Protein AF-A0A7K3YCL3-F1 (afdb_monomer)

Structure (mmCIF, N/CA/C/O backbone):
data_AF-A0A7K3YCL3-F1
#
_entry.id   AF-A0A7K3YCL3-F1
#
loop_
_atom_site.group_PDB
_atom_site.id
_atom_site.type_symbol
_atom_site.label_atom_id
_atom_site.label_alt_id
_atom_site.label_comp_id
_atom_site.label_asym_id
_atom_site.label_entity_id
_atom_site.label_seq_id
_atom_site.pdbx_PDB_ins_code
_atom_site.Cartn_x
_atom_site.Cartn_y
_atom_site.Cartn_z
_atom_site.occupancy
_atom_site.B_iso_or_equiv
_atom_site.auth_seq_id
_atom_site.auth_comp_id
_atom_site.auth_asym_id
_atom_site.auth_atom_id
_atom_site.pdbx_PDB_model_num
ATOM 1 N N . GLU A 1 1 ? 7.783 -8.604 -10.410 1.00 58.06 1 GLU A N 1
ATOM 2 C CA . GLU A 1 1 ? 6.835 -8.200 -11.476 1.00 58.06 1 GLU A CA 1
ATOM 3 C C . GLU A 1 1 ? 5.432 -8.747 -11.251 1.00 58.06 1 GLU A C 1
ATOM 5 O O . GLU A 1 1 ? 4.477 -8.096 -11.632 1.00 58.06 1 GLU A O 1
ATOM 10 N N . GLU A 1 2 ? 5.293 -9.902 -10.596 1.00 75.38 2 GLU A N 1
ATOM 11 C CA . GLU A 1 2 ? 3.994 -10.552 -10.366 1.00 75.38 2 GLU A CA 1
ATOM 12 C C . GLU A 1 2 ? 2.970 -9.687 -9.604 1.00 75.38 2 GLU A C 1
ATOM 14 O O . GLU A 1 2 ? 1.783 -9.753 -9.900 1.00 75.38 2 GLU A O 1
ATOM 19 N N . TYR A 1 3 ? 3.427 -8.835 -8.677 1.00 82.25 3 TYR A N 1
ATOM 20 C CA . TYR A 1 3 ? 2.548 -8.040 -7.802 1.00 82.25 3 TYR A CA 1
ATOM 21 C C . TYR A 1 3 ? 2.565 -6.530 -8.064 1.00 82.25 3 TYR A C 1
ATOM 23 O O . TYR A 1 3 ? 1.677 -5.820 -7.602 1.00 82.25 3 TYR A O 1
ATOM 31 N N . VAL A 1 4 ? 3.576 -6.025 -8.777 1.00 85.88 4 VAL A N 1
ATOM 32 C CA . VAL A 1 4 ? 3.725 -4.596 -9.086 1.00 85.88 4 VAL A CA 1
ATOM 33 C C . VAL A 1 4 ? 3.966 -4.460 -10.579 1.00 85.88 4 VAL A C 1
ATOM 35 O O . VAL A 1 4 ? 4.914 -5.041 -11.115 1.00 85.88 4 VAL A O 1
ATOM 38 N N . HIS A 1 5 ? 3.092 -3.702 -11.236 1.00 87.62 5 HIS A N 1
ATOM 39 C CA . HIS A 1 5 ? 3.191 -3.412 -12.658 1.00 87.62 5 HIS A CA 1
ATOM 40 C C . HIS A 1 5 ? 4.117 -2.222 -12.883 1.00 87.62 5 HIS A C 1
ATOM 42 O O . HIS A 1 5 ? 3.837 -1.117 -12.426 1.00 87.62 5 HIS A O 1
ATOM 48 N N . TRP A 1 6 ? 5.201 -2.458 -13.614 1.00 88.38 6 TRP A N 1
ATOM 49 C CA . TRP A 1 6 ? 6.201 -1.442 -13.923 1.00 88.38 6 TRP A CA 1
ATOM 50 C C . TRP A 1 6 ? 5.961 -0.835 -15.301 1.00 88.38 6 TRP A C 1
ATOM 52 O O . TRP A 1 6 ? 5.636 -1.531 -16.268 1.00 88.38 6 TRP A O 1
ATOM 62 N N . GLY A 1 7 ? 6.184 0.467 -15.415 1.00 90.06 7 GLY A N 1
ATOM 63 C CA . GLY A 1 7 ? 6.290 1.148 -16.692 1.00 90.06 7 GLY A CA 1
ATOM 64 C C . GLY A 1 7 ? 7.522 0.691 -17.477 1.00 90.06 7 GLY A C 1
ATOM 65 O O . GLY A 1 7 ? 8.497 0.177 -16.932 1.00 90.06 7 GLY A O 1
ATOM 66 N N . LYS A 1 8 ? 7.514 0.932 -18.794 1.00 91.38 8 LYS A N 1
ATOM 67 C CA . LYS A 1 8 ? 8.603 0.516 -19.701 1.00 91.38 8 LYS A CA 1
ATOM 68 C C . LYS A 1 8 ? 9.989 1.005 -19.249 1.00 91.38 8 LYS A C 1
ATOM 70 O O . LYS A 1 8 ? 10.962 0.272 -19.381 1.00 91.38 8 LYS A O 1
ATOM 75 N N . GLY A 1 9 ? 10.076 2.229 -18.722 1.00 91.88 9 GLY A N 1
ATOM 76 C CA . GLY A 1 9 ? 11.334 2.811 -18.236 1.00 91.88 9 GLY A CA 1
ATOM 77 C C . GLY A 1 9 ? 11.807 2.221 -16.905 1.00 91.88 9 GLY A C 1
ATOM 78 O O . GLY A 1 9 ? 12.996 1.980 -16.733 1.00 91.88 9 GLY A O 1
ATOM 79 N N . GLU A 1 10 ? 10.878 1.943 -15.994 1.00 9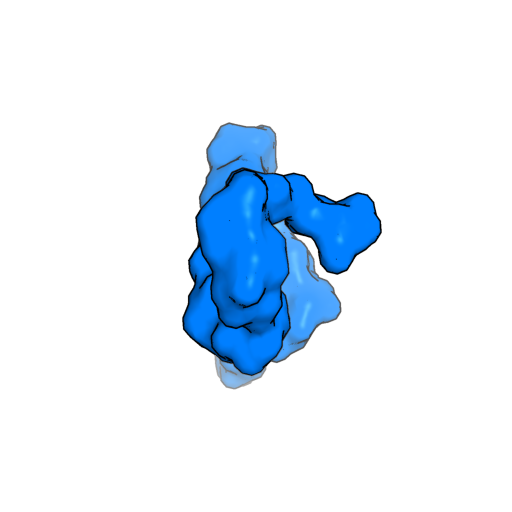0.25 10 GLU A N 1
ATOM 80 C CA . GLU A 1 10 ? 11.145 1.323 -14.691 1.00 90.25 10 GLU A CA 1
ATOM 81 C C . GLU A 1 10 ? 11.594 -0.132 -14.858 1.00 90.25 10 GLU A C 1
ATOM 83 O O . GLU A 1 10 ? 12.552 -0.572 -14.222 1.00 90.25 10 GLU A O 1
ATOM 88 N N . ALA A 1 11 ? 10.960 -0.852 -15.789 1.00 89.75 11 ALA A N 1
ATOM 89 C CA . ALA A 1 11 ? 11.358 -2.200 -16.162 1.00 89.75 11 ALA A CA 1
ATOM 90 C C . ALA A 1 11 ? 12.761 -2.236 -16.781 1.00 89.75 11 ALA A C 1
ATOM 92 O O . ALA A 1 11 ? 13.591 -3.048 -16.379 1.00 89.75 11 ALA A O 1
ATOM 93 N N . ALA A 1 12 ? 13.063 -1.311 -17.699 1.00 92.38 12 ALA A N 1
ATOM 94 C CA . ALA A 1 12 ? 14.391 -1.209 -18.307 1.00 92.38 12 ALA A CA 1
ATOM 95 C C . ALA A 1 12 ? 15.501 -0.901 -17.285 1.00 92.38 12 ALA A C 1
ATOM 97 O O . ALA A 1 12 ? 16.649 -1.284 -17.494 1.00 92.38 12 ALA A O 1
ATOM 98 N N . GLN A 1 13 ? 15.164 -0.225 -16.184 1.00 91.44 13 GLN A N 1
ATOM 99 C CA . GLN A 1 13 ? 16.096 0.124 -15.108 1.00 91.44 13 GLN A CA 1
ATOM 100 C C . GLN A 1 13 ? 16.118 -0.897 -13.961 1.00 91.44 13 GLN A C 1
ATOM 102 O O . GLN A 1 13 ? 16.863 -0.702 -13.003 1.00 91.44 13 GLN A O 1
ATOM 107 N N . ALA A 1 14 ? 15.322 -1.970 -14.038 1.00 90.38 14 ALA A N 1
ATOM 108 C CA . ALA A 1 14 ? 15.196 -2.984 -12.992 1.00 90.38 14 ALA A CA 1
ATOM 109 C C . ALA A 1 14 ? 14.996 -2.376 -11.591 1.00 90.38 14 ALA A C 1
ATOM 111 O O . ALA A 1 14 ? 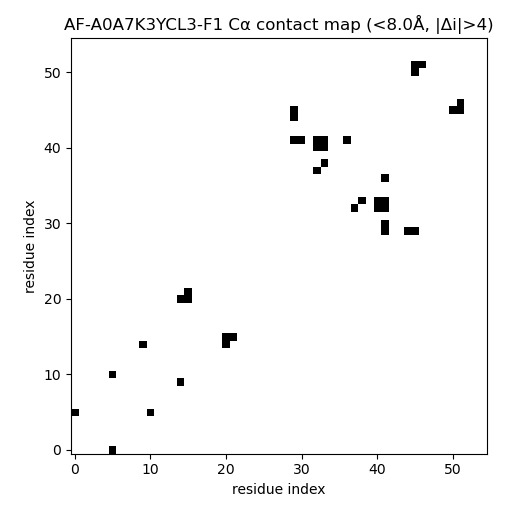15.649 -2.768 -10.620 1.00 90.38 14 ALA A O 1
ATOM 112 N N . VAL A 1 15 ? 14.100 -1.389 -11.481 1.00 88.88 15 VAL A N 1
ATOM 113 C CA . VAL A 1 15 ? 13.961 -0.549 -10.276 1.00 88.88 15 VAL A CA 1
ATOM 114 C C . VAL A 1 15 ? 13.607 -1.331 -9.006 1.00 88.88 15 VAL A C 1
ATOM 116 O O . VAL A 1 15 ? 13.917 -0.880 -7.908 1.00 88.88 15 VAL A O 1
ATOM 119 N N . TRP A 1 16 ? 13.051 -2.540 -9.132 1.00 86.75 16 TRP A N 1
ATOM 120 C CA . TRP A 1 16 ? 12.805 -3.464 -8.014 1.00 86.75 16 TRP A CA 1
ATOM 121 C C . TRP A 1 16 ? 14.080 -3.925 -7.291 1.00 86.75 16 TRP A C 1
ATOM 123 O O . TRP A 1 16 ? 13.998 -4.484 -6.202 1.00 86.75 16 TRP A O 1
ATOM 133 N N . THR A 1 17 ? 15.258 -3.714 -7.881 1.00 87.88 17 THR A N 1
ATOM 134 C CA . THR A 1 17 ? 16.548 -3.941 -7.211 1.00 87.88 17 THR A CA 1
ATOM 135 C C . THR A 1 17 ? 16.861 -2.866 -6.164 1.00 87.88 17 THR A C 1
ATOM 137 O O . THR A 1 17 ? 17.719 -3.071 -5.307 1.00 87.88 17 THR A O 1
ATOM 140 N N . SER A 1 18 ? 16.153 -1.733 -6.192 1.00 86.88 18 SER A N 1
ATOM 141 C CA . SER A 1 18 ? 16.286 -0.651 -5.222 1.00 86.88 18 SER A CA 1
ATOM 142 C C . SER A 1 18 ? 15.345 -0.853 -4.035 1.00 86.88 18 SER A C 1
ATOM 144 O O . SER A 1 18 ? 14.122 -0.845 -4.183 1.00 86.88 18 SER A O 1
ATOM 146 N N . GLY A 1 19 ? 15.904 -0.936 -2.824 1.00 86.81 19 GLY A N 1
ATOM 147 C CA . GLY A 1 19 ? 15.111 -1.019 -1.589 1.00 86.81 1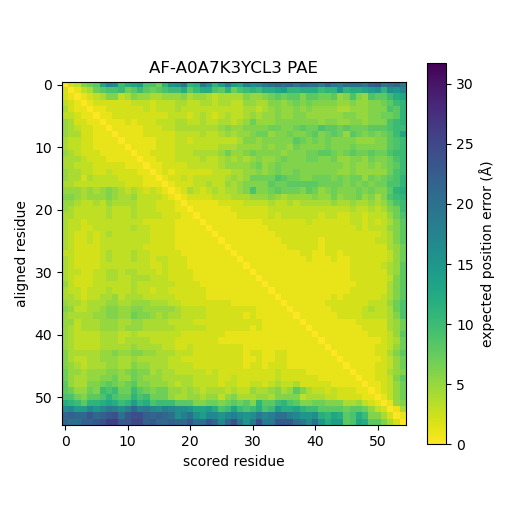9 GLY A CA 1
ATOM 148 C C . GLY A 1 19 ? 14.187 0.186 -1.370 1.00 86.81 19 GLY A C 1
ATOM 149 O O . GLY A 1 19 ? 13.129 0.047 -0.762 1.00 86.81 19 GLY A O 1
ATOM 150 N N . ARG A 1 20 ? 14.537 1.354 -1.927 1.00 90.19 20 ARG A N 1
ATOM 151 C CA . ARG A 1 20 ? 13.691 2.555 -1.885 1.00 90.19 20 ARG A CA 1
ATOM 152 C C . ARG A 1 20 ? 12.350 2.333 -2.585 1.00 90.19 20 ARG A C 1
ATOM 154 O O . ARG A 1 20 ? 11.321 2.741 -2.068 1.00 90.19 20 ARG A O 1
ATOM 161 N N . VAL A 1 21 ? 12.366 1.678 -3.741 1.00 90.75 21 VAL A N 1
ATOM 162 C CA . VAL A 1 21 ? 11.161 1.477 -4.558 1.00 90.75 21 VAL A CA 1
ATOM 163 C C . VAL A 1 21 ? 10.200 0.522 -3.858 1.00 90.75 21 VAL A C 1
ATOM 165 O O . VAL A 1 21 ? 8.995 0.748 -3.848 1.00 90.75 21 VAL A O 1
ATOM 168 N N . LEU A 1 22 ? 10.733 -0.508 -3.192 1.00 87.62 22 LEU A N 1
ATOM 169 C CA . LEU A 1 22 ? 9.923 -1.377 -2.344 1.00 87.62 22 LEU A CA 1
ATOM 170 C C . LEU A 1 22 ? 9.269 -0.599 -1.191 1.00 87.62 22 LEU A C 1
ATOM 172 O O . LEU A 1 22 ? 8.094 -0.824 -0.911 1.00 87.62 22 LEU A O 1
ATOM 176 N N . ALA A 1 23 ? 9.998 0.316 -0.545 1.00 91.19 23 ALA A N 1
ATOM 177 C CA . ALA A 1 23 ? 9.442 1.150 0.520 1.00 91.19 23 ALA A CA 1
ATOM 178 C C . ALA A 1 23 ? 8.283 2.025 0.010 1.00 91.19 23 ALA A C 1
ATOM 180 O O . ALA A 1 23 ? 7.212 2.008 0.609 1.00 91.19 23 ALA A O 1
ATOM 181 N N . GLU A 1 24 ? 8.450 2.682 -1.141 1.00 92.44 24 GLU A N 1
ATOM 182 C CA . GLU A 1 24 ? 7.395 3.484 -1.781 1.00 92.44 24 GLU A CA 1
ATOM 183 C C . GLU A 1 24 ? 6.154 2.626 -2.124 1.00 92.44 24 GLU A C 1
ATOM 185 O O . GLU A 1 24 ? 5.018 3.041 -1.886 1.00 92.44 24 GLU A O 1
ATOM 190 N N . CYS A 1 25 ? 6.336 1.388 -2.607 1.00 92.12 25 CYS A N 1
ATOM 191 C CA . CYS A 1 25 ? 5.219 0.459 -2.830 1.00 92.12 25 CYS A CA 1
ATOM 192 C C . CYS A 1 25 ? 4.491 0.078 -1.529 1.00 92.12 25 CYS A C 1
ATOM 194 O O . CYS A 1 25 ? 3.262 -0.016 -1.520 1.00 92.12 25 CYS A O 1
ATOM 196 N N . ILE A 1 26 ? 5.225 -0.151 -0.435 1.00 93.00 26 ILE A N 1
ATOM 197 C CA . ILE A 1 26 ? 4.630 -0.460 0.872 1.00 93.00 26 ILE A CA 1
ATOM 198 C C . ILE A 1 26 ? 3.867 0.752 1.415 1.00 93.00 26 ILE A C 1
ATOM 200 O O . ILE A 1 26 ? 2.743 0.590 1.883 1.00 93.00 26 ILE A O 1
ATOM 204 N N . GLU A 1 27 ? 4.414 1.962 1.305 1.00 95.50 27 GLU A N 1
ATOM 205 C CA . GLU A 1 27 ? 3.723 3.196 1.696 1.00 95.50 27 GLU A CA 1
ATOM 206 C C . GLU A 1 27 ? 2.405 3.369 0.934 1.00 95.50 27 GLU A C 1
ATOM 208 O O . GLU A 1 27 ? 1.368 3.634 1.546 1.00 95.50 27 GLU A O 1
ATOM 213 N N . ALA A 1 28 ? 2.417 3.140 -0.383 1.00 96.00 28 ALA A N 1
ATOM 214 C CA . ALA A 1 28 ? 1.217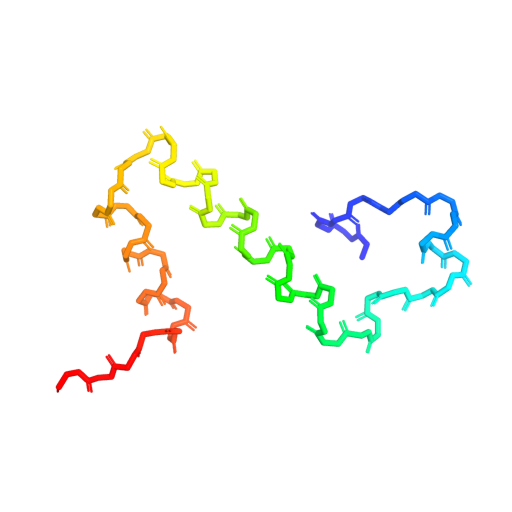 3.208 -1.212 1.00 96.00 28 ALA A CA 1
ATOM 215 C C . ALA A 1 28 ? 0.162 2.163 -0.803 1.00 96.00 28 ALA A C 1
ATOM 217 O O . ALA A 1 28 ? -1.019 2.495 -0.676 1.00 96.00 28 ALA A O 1
ATOM 218 N N . LEU A 1 29 ? 0.579 0.918 -0.539 1.00 95.19 29 LEU A N 1
ATOM 219 C CA . LEU A 1 29 ? -0.304 -0.146 -0.053 1.00 95.19 29 LEU A CA 1
ATOM 220 C C . LEU A 1 29 ? -0.955 0.227 1.286 1.00 95.19 29 LEU A C 1
ATOM 222 O O . LEU A 1 29 ? -2.168 0.092 1.446 1.00 95.19 29 LEU A O 1
ATOM 226 N N . ILE A 1 30 ? -0.167 0.705 2.249 1.00 97.44 30 ILE A N 1
ATOM 227 C CA . ILE A 1 30 ? -0.676 1.088 3.572 1.00 97.44 30 ILE A CA 1
ATOM 228 C C . ILE A 1 30 ? -1.596 2.309 3.475 1.00 97.44 30 ILE A C 1
ATOM 230 O O . ILE A 1 30 ? -2.633 2.339 4.139 1.00 97.44 30 ILE A O 1
ATOM 234 N N . GLY A 1 31 ? -1.272 3.274 2.611 1.00 97.75 31 GLY A N 1
ATOM 235 C CA . GLY A 1 31 ? -2.144 4.404 2.300 1.00 97.75 31 GLY A CA 1
ATOM 236 C C . GLY A 1 31 ? -3.512 3.958 1.781 1.00 97.75 31 GLY A C 1
ATOM 237 O O . GLY A 1 31 ? -4.531 4.442 2.267 1.00 97.75 31 GLY 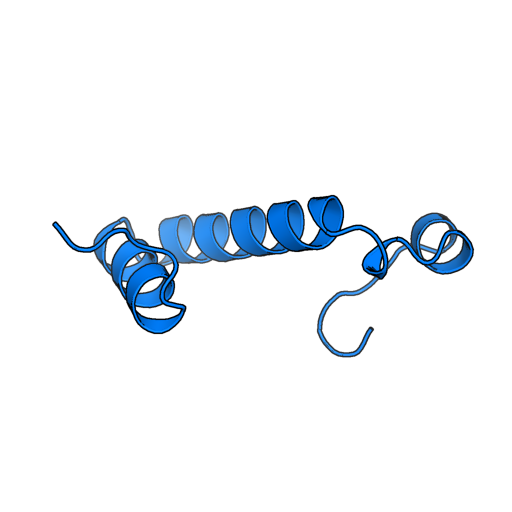A O 1
ATOM 238 N N . ALA A 1 32 ? -3.555 2.988 0.864 1.00 98.31 32 ALA A N 1
ATOM 239 C CA . ALA A 1 32 ? -4.810 2.426 0.362 1.00 98.31 32 ALA A CA 1
ATOM 240 C C . ALA A 1 32 ? -5.622 1.730 1.470 1.00 98.31 32 ALA A C 1
ATOM 242 O O . ALA A 1 32 ? -6.804 2.018 1.643 1.00 98.31 32 ALA A O 1
ATOM 243 N N . VAL A 1 33 ? -4.979 0.892 2.294 1.00 98.31 33 VAL A N 1
ATOM 244 C CA . VAL A 1 33 ? -5.638 0.239 3.444 1.00 98.31 33 VAL A CA 1
ATOM 245 C C . VAL A 1 33 ? -6.205 1.268 4.425 1.00 98.31 33 VAL A C 1
ATOM 247 O O . VAL A 1 33 ? -7.294 1.074 4.965 1.00 98.31 33 VAL A O 1
ATOM 250 N N . TYR A 1 34 ? -5.484 2.365 4.661 1.00 98.25 34 TYR A N 1
ATOM 251 C CA . TYR A 1 34 ? -5.964 3.456 5.502 1.00 98.25 34 TYR A CA 1
ATOM 252 C C . TYR A 1 34 ? -7.196 4.147 4.903 1.00 98.25 34 TYR A C 1
ATOM 254 O O . TYR A 1 34 ? -8.149 4.409 5.636 1.00 98.25 34 TYR A O 1
ATOM 262 N N . LEU A 1 35 ? -7.201 4.426 3.595 1.00 98.38 35 LEU A N 1
ATOM 263 C CA . LEU A 1 35 ? -8.344 5.055 2.926 1.00 98.38 35 LEU A CA 1
ATOM 264 C C . LEU A 1 35 ? -9.603 4.176 2.986 1.00 98.38 35 LEU A C 1
ATOM 266 O O . LEU A 1 35 ? -10.693 4.709 3.185 1.00 98.38 35 LEU A O 1
ATOM 270 N N . ASP A 1 36 ? -9.449 2.854 2.889 1.00 98.38 36 ASP A N 1
ATOM 271 C CA . ASP A 1 36 ? -10.575 1.912 2.891 1.00 98.38 36 ASP A CA 1
ATOM 272 C C . ASP A 1 36 ? -11.053 1.529 4.304 1.00 98.38 36 ASP A C 1
ATOM 274 O O . ASP A 1 36 ? -12.248 1.330 4.532 1.00 98.38 36 ASP A O 1
ATOM 278 N N . GLY A 1 37 ? -10.131 1.388 5.264 1.00 97.00 37 GLY A N 1
ATOM 279 C CA . GLY A 1 37 ? -10.398 0.771 6.572 1.00 97.00 37 GLY A CA 1
ATOM 280 C C . GLY A 1 37 ? -9.976 1.597 7.789 1.00 97.00 37 GLY A C 1
ATOM 281 O O . GLY A 1 37 ? -10.130 1.144 8.928 1.00 97.00 37 GLY A O 1
ATOM 282 N N . GLY A 1 38 ? -9.438 2.797 7.580 1.00 97.75 38 GLY A N 1
ATOM 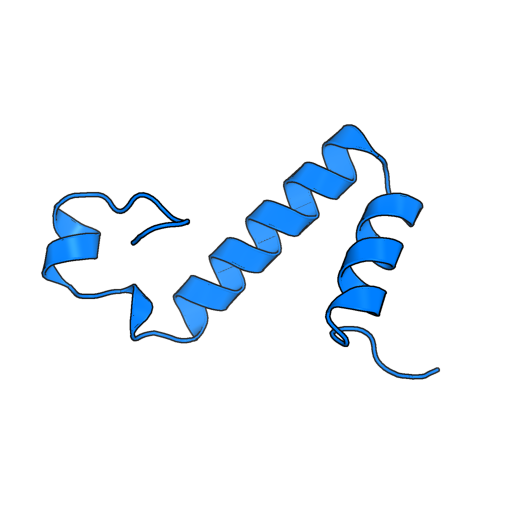283 C CA . GLY A 1 38 ? -8.962 3.679 8.638 1.00 97.75 38 GLY A CA 1
ATOM 284 C C . GLY A 1 38 ? -7.714 3.169 9.368 1.00 97.75 38 GLY A C 1
ATOM 285 O O . GLY A 1 38 ? -7.069 2.183 9.003 1.00 97.75 38 GLY A O 1
ATOM 286 N N . MET A 1 39 ? -7.363 3.867 10.449 1.00 97.00 39 MET A N 1
ATOM 287 C CA . MET A 1 39 ? -6.090 3.673 11.154 1.00 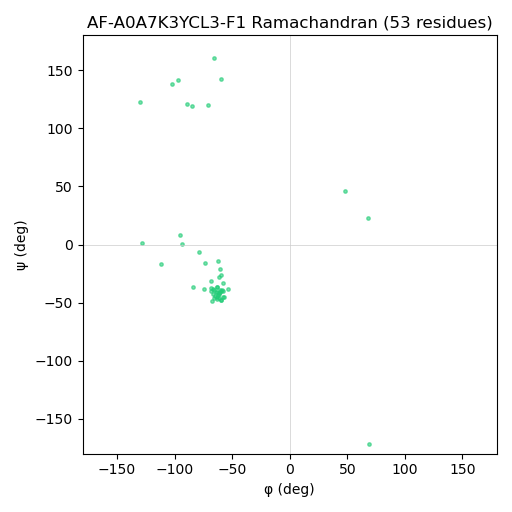97.00 39 MET A CA 1
ATOM 288 C C . MET A 1 39 ? -5.925 2.271 11.764 1.00 97.00 39 MET A C 1
ATOM 290 O O . MET A 1 39 ? -4.831 1.713 11.745 1.00 97.00 39 MET A O 1
ATOM 294 N N . ALA A 1 40 ? -7.006 1.676 12.279 1.00 96.62 40 ALA A N 1
ATOM 295 C CA . ALA A 1 40 ? -6.951 0.349 12.894 1.00 96.62 40 ALA A CA 1
ATOM 296 C C . ALA A 1 40 ? -6.603 -0.750 11.874 1.00 96.62 40 ALA A C 1
ATOM 298 O O . ALA A 1 40 ? -5.815 -1.647 12.180 1.00 96.62 40 ALA A O 1
ATOM 299 N N . ALA A 1 41 ? -7.146 -0.660 10.654 1.00 97.62 41 ALA A N 1
ATOM 300 C CA . ALA A 1 41 ? -6.828 -1.593 9.578 1.00 97.62 41 ALA A CA 1
ATOM 301 C C . ALA A 1 41 ? -5.358 -1.465 9.149 1.00 97.62 41 ALA A C 1
ATOM 303 O O . ALA A 1 41 ? -4.650 -2.471 9.075 1.00 97.62 41 ALA A O 1
ATOM 304 N N . ALA A 1 42 ? -4.876 -0.232 8.954 1.00 97.38 42 ALA A N 1
ATOM 305 C CA . ALA A 1 42 ? -3.486 0.039 8.590 1.00 97.38 42 ALA A CA 1
ATOM 306 C C . ALA A 1 42 ? -2.495 -0.479 9.651 1.00 97.38 42 ALA A C 1
ATOM 308 O O . ALA A 1 42 ? -1.558 -1.209 9.322 1.00 97.38 42 ALA A O 1
ATOM 309 N N . ALA A 1 43 ? -2.744 -0.192 10.934 1.00 95.62 43 ALA A N 1
ATOM 310 C CA . ALA A 1 43 ? -1.931 -0.696 12.042 1.00 95.62 43 ALA A CA 1
ATOM 311 C C . ALA A 1 43 ? -1.936 -2.234 12.114 1.00 95.62 43 ALA A C 1
ATOM 313 O O . ALA A 1 43 ? -0.899 -2.856 12.350 1.00 95.62 43 ALA A O 1
ATOM 314 N N . GLY A 1 44 ? -3.086 -2.867 11.857 1.00 96.00 44 GLY A N 1
ATOM 315 C CA . GLY A 1 44 ? -3.204 -4.324 11.802 1.00 96.00 44 GLY A CA 1
ATOM 316 C C . GLY A 1 44 ? -2.329 -4.957 10.716 1.00 96.00 44 GLY A C 1
ATOM 317 O O . GLY A 1 44 ? -1.691 -5.982 10.967 1.00 96.00 44 GLY A O 1
ATOM 318 N N . VAL A 1 45 ? -2.257 -4.346 9.529 1.00 96.06 45 VAL A N 1
ATOM 319 C CA . VAL A 1 45 ? -1.374 -4.806 8.444 1.00 96.06 45 VAL A CA 1
ATOM 320 C C . VAL A 1 45 ? 0.095 -4.612 8.819 1.00 96.06 45 VAL A C 1
ATOM 322 O O . VAL A 1 45 ? 0.864 -5.570 8.741 1.00 96.06 45 VAL A O 1
ATOM 325 N N . LEU A 1 46 ? 0.479 -3.427 9.303 1.00 94.62 46 LEU A N 1
ATOM 326 C CA . LEU A 1 46 ? 1.856 -3.142 9.729 1.00 94.62 46 LEU A CA 1
ATOM 327 C C . LEU A 1 46 ? 2.338 -4.102 10.828 1.00 94.62 46 LEU A C 1
ATOM 329 O O . LEU A 1 46 ? 3.467 -4.591 10.774 1.00 94.62 46 LEU A O 1
ATOM 333 N N . GLY A 1 47 ? 1.470 -4.432 11.788 1.00 94.75 47 GLY A N 1
ATOM 334 C CA . GLY A 1 47 ? 1.769 -5.396 12.846 1.00 94.75 47 GLY A CA 1
ATOM 335 C C . GLY A 1 47 ? 2.013 -6.811 12.320 1.00 94.75 47 GLY A C 1
ATOM 336 O O . GLY A 1 47 ? 2.951 -7.472 12.756 1.00 94.75 47 GLY A O 1
ATOM 337 N N . ARG A 1 48 ? 1.221 -7.271 11.341 1.00 94.00 48 ARG A N 1
ATOM 338 C CA . ARG A 1 48 ? 1.411 -8.591 10.706 1.00 94.00 48 ARG A CA 1
ATOM 339 C C . ARG A 1 48 ? 2.680 -8.666 9.863 1.00 94.00 48 ARG A C 1
ATOM 341 O O . ARG A 1 48 ? 3.270 -9.737 9.768 1.00 94.00 48 ARG A O 1
ATOM 348 N N . LEU A 1 49 ? 3.093 -7.546 9.273 1.00 92.00 49 LEU A N 1
ATOM 349 C CA . LEU A 1 49 ? 4.349 -7.439 8.530 1.00 92.00 49 LEU A CA 1
ATOM 350 C C . LEU A 1 49 ? 5.575 -7.287 9.446 1.00 92.00 49 LEU A C 1
ATOM 352 O O . LEU A 1 49 ? 6.699 -7.316 8.955 1.00 92.00 49 LEU A O 1
ATOM 356 N N . GLY A 1 50 ? 5.383 -7.129 10.762 1.00 92.00 50 GLY A N 1
ATOM 357 C CA . GLY A 1 50 ? 6.479 -6.907 11.706 1.00 92.00 50 GLY A CA 1
ATOM 358 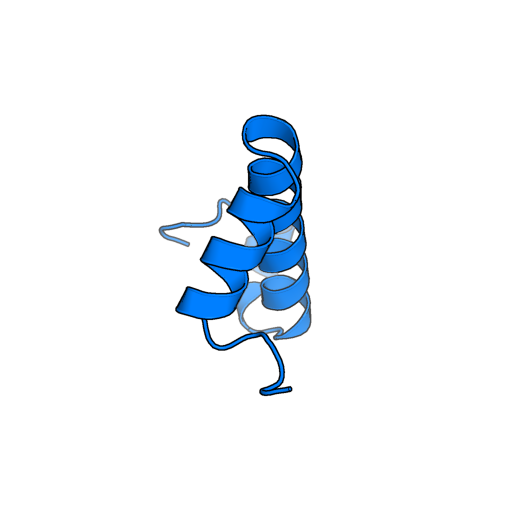C C . GLY A 1 50 ? 7.169 -5.550 11.530 1.00 92.00 50 GLY A C 1
ATOM 359 O O . GLY A 1 50 ? 8.319 -5.402 11.926 1.00 92.00 50 GLY A O 1
ATOM 360 N N . LEU A 1 51 ? 6.479 -4.573 10.931 1.00 87.50 51 LEU A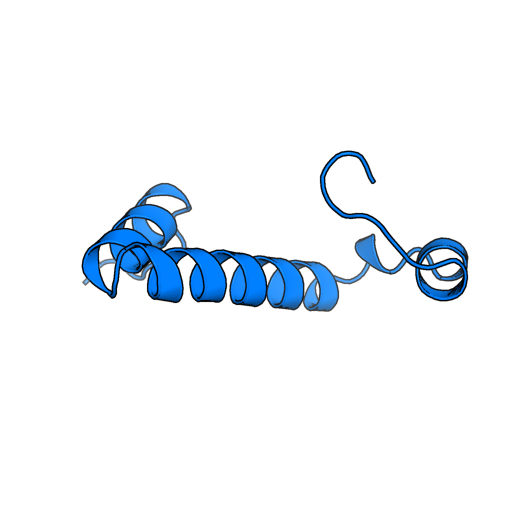 N 1
ATOM 361 C CA . LEU A 1 51 ? 7.001 -3.233 10.630 1.00 87.50 51 LEU A CA 1
ATOM 362 C C . LEU A 1 51 ? 6.661 -2.195 11.712 1.00 87.50 51 LEU A C 1
ATOM 364 O O . LEU A 1 51 ? 6.889 -1.005 11.516 1.00 87.50 51 LEU A O 1
ATOM 368 N N . MET A 1 52 ? 6.101 -2.630 12.843 1.00 82.56 52 MET A N 1
ATOM 369 C CA . MET A 1 52 ? 5.912 -1.785 14.023 1.00 82.56 52 MET A CA 1
ATOM 370 C C . MET A 1 52 ? 6.974 -2.108 15.072 1.00 82.56 52 MET A C 1
ATOM 372 O O . MET A 1 52 ? 7.262 -3.281 15.325 1.00 82.56 52 MET A O 1
ATOM 376 N N . GLU A 1 53 ? 7.524 -1.075 15.710 1.00 73.00 53 GLU A N 1
ATOM 377 C CA . GLU A 1 53 ? 8.320 -1.256 16.922 1.00 73.00 53 GLU A CA 1
ATOM 378 C C . GLU A 1 53 ? 7.470 -1.925 18.007 1.00 73.00 53 GLU A C 1
ATOM 380 O O . GLU A 1 53 ? 6.274 -1.652 18.154 1.00 73.00 53 GLU A O 1
ATOM 385 N N . LYS A 1 54 ? 8.093 -2.821 18.779 1.00 59.31 54 LYS A N 1
ATOM 386 C CA . LYS A 1 54 ? 7.481 -3.271 20.027 1.00 59.31 54 LYS A CA 1
ATOM 387 C C . LYS A 1 54 ? 7.542 -2.101 21.004 1.00 59.31 54 LYS A C 1
ATOM 389 O O . LYS A 1 54 ? 8.635 -1.616 21.281 1.00 59.31 54 LYS A O 1
ATOM 394 N N . ALA A 1 55 ? 6.369 -1.668 21.461 1.00 56.78 55 ALA A N 1
ATOM 395 C CA . ALA A 1 55 ? 6.230 -0.716 22.558 1.00 56.78 55 ALA A CA 1
ATOM 396 C C . ALA A 1 55 ? 6.916 -1.221 23.836 1.00 56.78 55 ALA A C 1
ATOM 398 O O . ALA A 1 55 ? 6.929 -2.461 24.046 1.00 56.78 55 ALA A O 1
#

Foldseek 3Di:
DVPDDDDPVCVVVVVVVDPVVVVVVLVVVLVVLCVVPNDVSSVVVCVVVVVDDDD

pLDDT: mean 90.01, std 9.37, range [56.78, 98.38]

Mean predicted aligned error: 4.41 Å

Sequence (55 aa):
EEYVHWGKGEAAQAVWTSGRVLAECIEALIGAVYLDGGMAAAAGVLGRLGLMEKA

Secondary structure (DSSP, 8-state):
--SSPPPHHHHHTTGGGSHHHHHHHHHHHHHHHHHHHHHHHHHHHHHHTT-SPP-

Solvent-accessible surface area (backbone atoms only — not comparable to full-atom values): 3366 Å² total; per-residue (Å²): 107,95,88,54,89,68,53,76,68,45,55,75,63,49,45,83,78,36,70,65,52,54,50,53,51,51,52,52,52,44,49,50,38,29,76,77,56,35,68,68,46,28,51,53,51,37,53,75,70,64,72,52,82,85,128

Radius of gyration: 13.57 Å; Cα contacts (8 Å, |Δi|>4): 20; chains: 1; bounding box: 27×16×42 Å